Protein AF-A0A3B8XAW2-F1 (afdb_monomer_lite)

Radius of gyration: 20.9 Å; chains: 1; bounding box: 45×33×66 Å

Secondary structure (DSSP, 8-state):
-HHHHHHHHHHHHHHHHHHHS-TTTHHHHHHHHHHHHHHHHHHHHHHHHHHHHHH-HHHHHHHHHHHHHHHHHHHHHHHHHHHHHHHTTTTS----------

Sequence (102 aa):
PLGAAMITFQATANSLLQLNSDPAFRGRVMALYVMVFLGSTPIGGPIVGWVAEQFGARTGLGLGGIATVMASAVLLWGLGRWHVGQLNRSHRPIARTGLQPE

pLDDT: mean 83.07, std 12.81, range [52.88, 96.0]

Foldseek 3Di:
DVVVVVVVVVVVVLVVLCVPDDPVCSVVSVVVVCCVVVVVCVVLVVVLVVCCVVPNNVVSVVVVVVVVVVVVVVVVVVVVVVVVVVVVVVPPPPPCPDDDDD

Structure (mmCIF, N/CA/C/O backbone):
data_AF-A0A3B8XAW2-F1
#
_entry.id   AF-A0A3B8XAW2-F1
#
loop_
_atom_site.group_PDB
_atom_site.id
_atom_site.type_symbol
_atom_site.label_atom_id
_atom_site.label_alt_id
_atom_site.label_comp_id
_atom_site.label_asym_id
_atom_site.label_entity_id
_atom_site.label_seq_id
_atom_site.pdbx_PDB_ins_code
_atom_site.Cartn_x
_atom_site.Cartn_y
_atom_site.Cartn_z
_atom_site.occupancy
_atom_site.B_iso_or_equiv
_atom_site.auth_seq_id
_atom_site.auth_comp_id
_atom_site.auth_asym_id
_atom_site.auth_atom_id
_atom_site.pdbx_PDB_model_num
ATOM 1 N N . PRO A 1 1 ? 9.610 -0.667 14.377 1.00 81.56 1 PRO A N 1
ATOM 2 C CA . PRO A 1 1 ? 9.559 -1.767 13.375 1.00 81.56 1 PRO A CA 1
ATOM 3 C C . PRO A 1 1 ? 8.711 -1.419 12.139 1.00 81.56 1 PRO A C 1
ATOM 5 O O . PRO A 1 1 ? 9.215 -1.531 11.030 1.00 81.56 1 PRO A O 1
ATOM 8 N N . LEU A 1 2 ? 7.469 -0.947 12.318 1.00 86.56 2 LEU A N 1
ATOM 9 C CA . LEU A 1 2 ? 6.559 -0.612 11.207 1.00 86.56 2 LEU A CA 1
ATOM 10 C C . LEU A 1 2 ? 7.121 0.465 10.263 1.00 86.56 2 LEU A C 1
ATOM 12 O O . LEU A 1 2 ? 7.147 0.267 9.055 1.00 86.56 2 LEU A O 1
ATOM 16 N N . GLY A 1 3 ? 7.647 1.569 10.808 1.00 90.81 3 GLY A N 1
ATOM 17 C CA . GLY A 1 3 ? 8.247 2.634 9.994 1.00 90.81 3 GLY A CA 1
ATOM 18 C C . GLY A 1 3 ? 9.466 2.172 9.188 1.00 90.81 3 GLY A C 1
ATOM 19 O O . GLY A 1 3 ? 9.588 2.510 8.017 1.00 90.81 3 GLY A O 1
ATOM 20 N N . ALA A 1 4 ? 10.326 1.335 9.778 1.00 94.31 4 ALA A N 1
ATOM 21 C CA . ALA A 1 4 ? 11.472 0.764 9.070 1.00 94.31 4 ALA A CA 1
ATOM 22 C C . ALA A 1 4 ? 11.023 -0.136 7.906 1.00 94.31 4 ALA A C 1
ATOM 24 O O . ALA A 1 4 ? 11.528 0.008 6.799 1.00 94.31 4 ALA A O 1
ATOM 25 N N . ALA A 1 5 ? 10.026 -1.002 8.126 1.00 91.44 5 ALA A N 1
ATOM 26 C CA . ALA A 1 5 ? 9.462 -1.843 7.071 1.00 91.44 5 ALA A CA 1
ATOM 27 C C . ALA A 1 5 ? 8.861 -1.010 5.924 1.00 91.44 5 ALA A C 1
ATOM 29 O O . ALA A 1 5 ? 9.110 -1.304 4.757 1.00 91.44 5 ALA A O 1
ATOM 30 N N . MET A 1 6 ? 8.133 0.062 6.254 1.00 91.94 6 MET A N 1
ATOM 31 C CA . MET A 1 6 ? 7.547 0.986 5.278 1.00 91.94 6 MET A CA 1
ATOM 32 C C . MET A 1 6 ? 8.615 1.684 4.426 1.00 91.94 6 MET A C 1
ATOM 34 O O . MET A 1 6 ? 8.496 1.733 3.203 1.00 91.94 6 MET A O 1
ATOM 38 N N . ILE A 1 7 ? 9.669 2.214 5.055 1.00 95.31 7 ILE A N 1
ATOM 39 C CA . ILE A 1 7 ? 10.753 2.912 4.350 1.00 95.31 7 ILE A CA 1
ATOM 40 C C . ILE A 1 7 ? 11.512 1.945 3.440 1.00 95.31 7 ILE A C 1
ATOM 42 O O . ILE A 1 7 ? 11.748 2.270 2.278 1.00 95.31 7 ILE A O 1
ATOM 46 N N . THR A 1 8 ? 11.844 0.746 3.930 1.00 94.81 8 THR A N 1
ATOM 47 C CA . THR A 1 8 ? 12.494 -0.288 3.115 1.00 94.81 8 THR A CA 1
ATOM 48 C C . THR A 1 8 ? 11.633 -0.655 1.912 1.00 94.81 8 THR A C 1
ATOM 50 O O . THR A 1 8 ? 12.128 -0.651 0.790 1.00 94.81 8 THR A O 1
ATOM 53 N N . PHE A 1 9 ? 10.334 -0.895 2.119 1.00 91.25 9 PHE A N 1
ATOM 54 C CA . PHE A 1 9 ? 9.402 -1.194 1.034 1.00 91.25 9 PHE A CA 1
ATOM 55 C C . PHE A 1 9 ? 9.369 -0.079 -0.019 1.00 91.25 9 PHE A C 1
ATOM 57 O O . PHE A 1 9 ? 9.523 -0.354 -1.208 1.00 91.25 9 PHE A O 1
ATOM 64 N N . GLN A 1 10 ? 9.238 1.179 0.409 1.00 94.19 10 GLN A N 1
ATOM 65 C CA . GLN A 1 10 ? 9.245 2.335 -0.489 1.00 94.19 10 GLN A CA 1
ATOM 66 C C . GLN A 1 10 ? 10.557 2.452 -1.271 1.00 94.19 10 GLN A C 1
ATOM 68 O O . GLN A 1 10 ? 10.535 2.665 -2.483 1.00 94.19 10 GLN A O 1
ATOM 73 N N . ALA A 1 11 ? 11.706 2.302 -0.610 1.00 94.81 11 ALA A N 1
ATOM 74 C CA . ALA A 1 11 ? 13.006 2.362 -1.269 1.00 94.81 11 ALA A CA 1
ATOM 75 C C . ALA A 1 11 ? 13.142 1.258 -2.330 1.00 94.81 11 ALA A C 1
ATOM 77 O O . ALA A 1 11 ? 13.470 1.542 -3.482 1.00 94.81 11 ALA A O 1
ATOM 78 N N . THR A 1 12 ? 12.806 0.014 -1.978 1.00 94.31 12 THR A N 1
ATOM 79 C CA . THR A 1 12 ? 12.863 -1.127 -2.899 1.00 94.31 12 THR A CA 1
ATOM 80 C C . THR A 1 12 ? 11.904 -0.970 -4.079 1.00 94.31 12 THR A C 1
ATOM 82 O O . THR A 1 12 ? 12.304 -1.223 -5.214 1.00 94.31 12 THR A O 1
ATOM 85 N N . ALA A 1 13 ? 10.664 -0.527 -3.847 1.00 92.75 13 ALA A N 1
ATOM 86 C CA . ALA A 1 13 ? 9.679 -0.320 -4.907 1.00 92.75 13 ALA A CA 1
ATOM 87 C C . ALA A 1 13 ? 10.149 0.736 -5.920 1.00 92.75 13 ALA A C 1
ATOM 89 O O . ALA A 1 13 ? 10.125 0.488 -7.126 1.00 92.75 13 ALA A O 1
ATOM 90 N N . ASN A 1 14 ? 10.654 1.873 -5.432 1.00 93.62 14 ASN A N 1
ATOM 91 C CA . ASN A 1 14 ? 11.201 2.928 -6.284 1.00 93.62 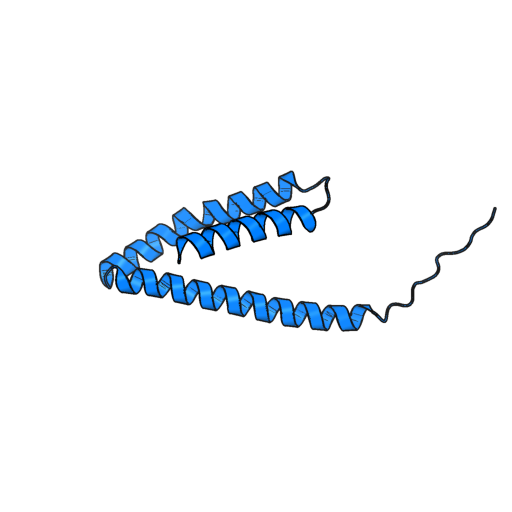14 ASN A CA 1
ATOM 92 C C . ASN A 1 14 ? 12.379 2.419 -7.131 1.00 93.62 14 ASN A C 1
ATOM 94 O O . ASN A 1 14 ? 12.408 2.646 -8.341 1.00 93.62 14 ASN A O 1
ATOM 98 N N . SER A 1 15 ? 13.325 1.689 -6.531 1.00 94.38 15 SER A N 1
ATOM 99 C CA . SER A 1 15 ? 14.464 1.121 -7.263 1.00 94.38 15 SER A CA 1
ATOM 100 C C . SER A 1 15 ? 14.039 0.071 -8.291 1.00 94.38 15 SER A C 1
ATOM 102 O O . SER A 1 15 ? 14.515 0.101 -9.424 1.00 94.38 15 SER A O 1
ATOM 104 N N . LEU A 1 16 ? 13.118 -0.833 -7.944 1.00 93.25 16 LEU A N 1
ATOM 105 C CA . LEU A 1 16 ? 12.619 -1.854 -8.869 1.00 93.25 16 LEU A CA 1
ATOM 106 C C . LEU A 1 16 ? 11.934 -1.230 -10.082 1.00 93.25 16 LEU A C 1
ATOM 108 O O . LEU A 1 16 ? 12.207 -1.642 -11.209 1.00 93.25 16 LEU A O 1
ATOM 112 N N . LEU A 1 17 ? 11.082 -0.228 -9.873 1.00 92.56 17 LEU A N 1
ATOM 113 C CA . LEU A 1 17 ? 10.414 0.462 -10.973 1.00 92.56 17 LEU A CA 1
ATOM 114 C C . LEU A 1 17 ? 11.421 1.159 -11.885 1.00 92.56 17 LEU A C 1
ATOM 116 O O . LEU A 1 17 ? 11.298 1.071 -13.103 1.00 92.56 17 LEU A O 1
ATOM 120 N N . GLN A 1 18 ? 12.452 1.790 -11.327 1.00 91.44 18 GLN A N 1
ATOM 121 C CA . GLN A 1 18 ? 13.482 2.458 -12.123 1.00 91.44 18 GLN A CA 1
ATOM 122 C C . GLN A 1 18 ? 14.361 1.483 -12.917 1.00 91.44 18 GLN A C 1
ATOM 124 O O . GLN A 1 18 ? 14.713 1.792 -14.056 1.00 91.44 18 GLN A O 1
ATOM 129 N N . LEU A 1 19 ? 14.696 0.323 -12.341 1.00 93.69 19 LEU A N 1
ATOM 130 C CA . LEU A 1 19 ? 15.531 -0.700 -12.982 1.00 93.69 19 LEU A CA 1
ATOM 131 C C . LEU A 1 19 ? 14.785 -1.492 -14.063 1.00 93.69 19 LEU A C 1
ATOM 133 O O . LEU A 1 19 ? 15.394 -1.881 -15.053 1.00 93.69 19 LEU A O 1
ATOM 137 N N . ASN A 1 20 ? 13.482 -1.727 -13.886 1.00 90.56 20 ASN A N 1
ATOM 138 C CA . ASN A 1 20 ? 12.674 -2.496 -14.839 1.00 90.56 20 ASN A CA 1
ATOM 139 C C . ASN A 1 20 ? 12.020 -1.630 -15.928 1.00 90.56 20 ASN A C 1
ATOM 141 O O . ASN A 1 20 ? 11.468 -2.168 -16.885 1.00 90.56 20 ASN A O 1
ATOM 145 N N . SER A 1 21 ? 12.062 -0.302 -15.795 1.00 90.19 21 SER A N 1
ATOM 146 C CA . SER A 1 21 ? 11.521 0.614 -16.802 1.00 90.19 21 SER A CA 1
ATOM 147 C C . SER A 1 21 ? 12.583 1.021 -17.813 1.00 90.19 21 SER A C 1
ATOM 149 O O . SER A 1 21 ? 13.686 1.433 -17.446 1.00 90.19 21 SER A O 1
ATOM 151 N N . ASP A 1 22 ? 12.203 1.017 -19.088 1.00 89.69 22 ASP A N 1
ATOM 152 C CA . ASP A 1 22 ? 13.001 1.616 -20.154 1.00 89.69 22 ASP A CA 1
ATOM 153 C C . ASP A 1 22 ? 13.272 3.109 -19.842 1.00 89.69 22 ASP A C 1
ATOM 155 O O . ASP A 1 22 ? 12.339 3.823 -19.434 1.00 89.69 22 ASP A O 1
ATOM 159 N N . PRO A 1 23 ? 14.520 3.599 -20.006 1.00 85.88 23 PRO A N 1
ATOM 160 C CA . PRO A 1 23 ? 14.889 4.997 -19.794 1.00 85.88 23 PRO A CA 1
ATOM 161 C C . PRO A 1 23 ? 13.905 6.023 -20.367 1.00 85.88 23 PRO A C 1
ATOM 163 O O . PRO A 1 23 ? 13.633 7.021 -19.697 1.00 85.88 23 PRO A O 1
ATOM 166 N N . ALA A 1 24 ? 13.331 5.771 -21.549 1.00 91.38 24 ALA A N 1
ATOM 167 C CA . ALA A 1 24 ? 12.406 6.696 -22.207 1.00 91.38 24 ALA A CA 1
ATOM 168 C C . ALA A 1 24 ? 11.042 6.820 -21.496 1.00 91.38 24 ALA A C 1
ATOM 170 O O . ALA A 1 24 ? 10.346 7.826 -21.648 1.00 91.38 24 ALA A O 1
ATOM 171 N N . PHE A 1 25 ? 10.650 5.822 -20.696 1.00 92.25 25 PHE A N 1
ATOM 172 C CA . PHE A 1 25 ? 9.327 5.746 -20.065 1.00 92.25 25 PHE A CA 1
ATOM 173 C C . PHE A 1 25 ? 9.340 5.896 -18.541 1.00 92.25 25 PHE A C 1
ATOM 175 O O . PHE A 1 25 ? 8.264 5.954 -17.941 1.00 92.25 25 PHE A O 1
ATOM 182 N N . ARG A 1 26 ? 10.512 6.030 -17.903 1.00 91.06 26 ARG A N 1
ATOM 183 C CA . ARG A 1 26 ? 10.640 6.150 -16.434 1.00 91.06 26 ARG A CA 1
ATOM 184 C C . ARG A 1 26 ? 9.699 7.193 -15.831 1.00 91.06 26 ARG A C 1
ATOM 186 O O . ARG A 1 26 ? 9.015 6.898 -14.858 1.00 91.06 26 ARG A O 1
ATOM 193 N N . GLY A 1 27 ? 9.604 8.381 -16.433 1.00 91.25 27 GLY A N 1
ATOM 194 C CA . GLY A 1 27 ? 8.725 9.450 -15.943 1.00 91.25 27 GLY A CA 1
ATOM 195 C C . GLY A 1 27 ? 7.240 9.072 -15.962 1.00 91.25 27 GLY A C 1
ATOM 196 O O . GLY A 1 27 ? 6.516 9.368 -15.016 1.00 91.25 27 GLY A O 1
ATOM 197 N N . ARG A 1 28 ? 6.791 8.347 -16.996 1.00 94.88 28 ARG A N 1
ATOM 198 C CA . ARG A 1 28 ? 5.401 7.873 -17.101 1.00 94.88 28 ARG A CA 1
ATOM 199 C C . ARG A 1 28 ? 5.113 6.759 -16.097 1.00 94.88 28 ARG A C 1
ATOM 201 O O . ARG A 1 28 ? 4.077 6.791 -15.444 1.00 94.88 28 ARG A O 1
ATOM 208 N N . VAL A 1 29 ? 6.039 5.812 -15.931 1.00 95.38 29 VAL A N 1
ATOM 209 C CA . VAL A 1 29 ? 5.894 4.720 -14.954 1.00 95.38 29 VAL A CA 1
ATOM 210 C C . VAL A 1 29 ? 5.846 5.266 -13.529 1.00 95.38 29 VAL A C 1
ATOM 212 O O . VAL A 1 29 ? 4.968 4.889 -12.756 1.00 95.38 29 VAL A O 1
ATOM 215 N N . MET A 1 30 ? 6.727 6.210 -13.193 1.00 96.00 30 MET A N 1
ATOM 216 C CA . MET A 1 30 ? 6.723 6.838 -11.873 1.00 96.00 30 MET A CA 1
ATOM 217 C C . MET A 1 30 ? 5.472 7.695 -11.638 1.00 96.00 30 MET A C 1
ATOM 219 O O . MET A 1 30 ? 4.954 7.706 -10.525 1.00 96.00 30 MET A O 1
ATOM 223 N N . ALA A 1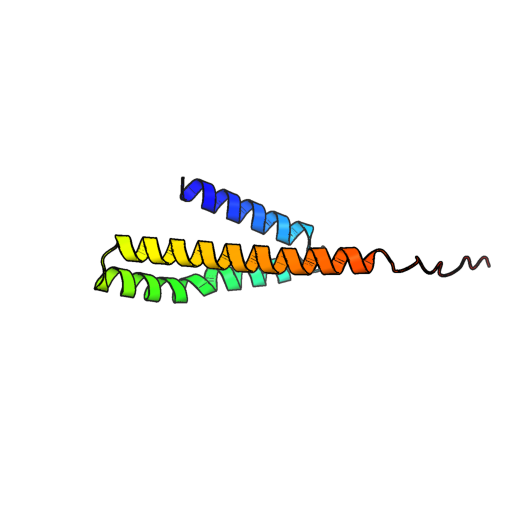 31 ? 4.935 8.360 -12.669 1.00 95.00 31 ALA A N 1
ATOM 224 C CA . ALA A 1 31 ? 3.668 9.086 -12.556 1.00 95.00 31 ALA A CA 1
ATOM 225 C C . ALA A 1 31 ? 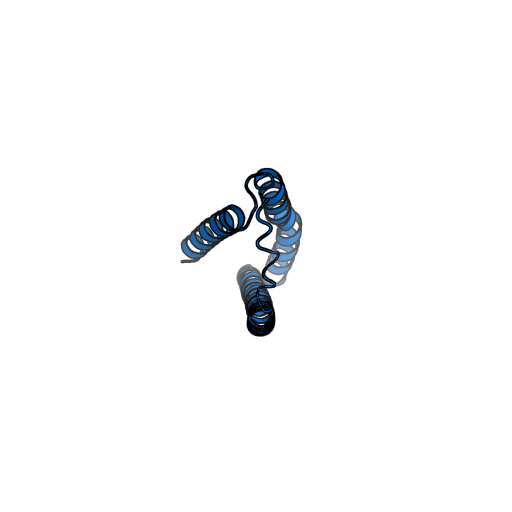2.496 8.147 -12.223 1.00 95.00 31 ALA A C 1
ATOM 227 O O . ALA A 1 31 ? 1.695 8.459 -11.343 1.00 95.00 31 ALA A O 1
ATOM 228 N N . LEU A 1 32 ? 2.427 6.975 -12.866 1.00 95.00 32 LEU A N 1
ATOM 229 C CA . LEU A 1 32 ? 1.442 5.944 -12.525 1.00 95.00 32 LEU A CA 1
ATOM 230 C C . LEU A 1 32 ? 1.655 5.412 -11.103 1.00 95.00 32 LEU A C 1
ATOM 232 O O . LEU A 1 32 ? 0.688 5.269 -10.361 1.00 95.00 32 LEU A O 1
ATOM 236 N N . TYR A 1 33 ? 2.906 5.168 -10.703 1.00 93.75 33 TYR A N 1
ATOM 237 C CA . TYR A 1 33 ? 3.231 4.727 -9.346 1.00 93.75 33 TYR A CA 1
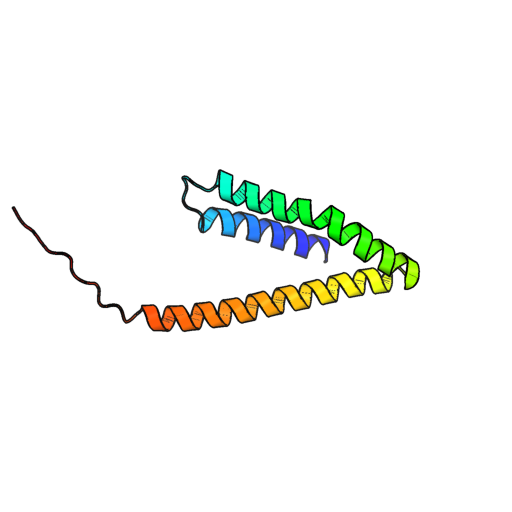ATOM 238 C C . TYR A 1 33 ? 2.725 5.714 -8.290 1.00 93.75 33 TYR A C 1
ATOM 240 O O . TYR A 1 33 ? 2.009 5.315 -7.374 1.00 93.75 33 TYR A O 1
ATOM 248 N N . VAL A 1 34 ? 3.032 7.006 -8.443 1.00 93.94 34 VAL A N 1
ATOM 249 C CA . VAL A 1 34 ? 2.573 8.042 -7.509 1.00 93.94 34 VAL A CA 1
ATOM 250 C C . VAL A 1 34 ? 1.054 8.181 -7.549 1.00 93.94 34 VAL A C 1
ATOM 252 O O . VAL A 1 34 ? 0.441 8.263 -6.491 1.00 93.94 34 VAL A O 1
ATOM 255 N N . MET A 1 35 ? 0.429 8.156 -8.730 1.00 95.62 35 MET A N 1
ATOM 256 C CA . MET A 1 35 ? -1.031 8.217 -8.861 1.00 95.62 35 MET A CA 1
ATOM 257 C C . MET A 1 35 ? -1.716 7.075 -8.103 1.00 95.62 35 MET A C 1
ATOM 259 O O . MET A 1 35 ? -2.650 7.327 -7.348 1.00 95.62 35 MET A O 1
ATOM 263 N N . VAL A 1 36 ? -1.233 5.841 -8.244 1.00 91.94 36 VAL A N 1
ATOM 264 C CA . VAL A 1 36 ? -1.779 4.685 -7.519 1.00 91.94 36 VAL A CA 1
ATOM 265 C C . VAL A 1 36 ? -1.515 4.807 -6.019 1.00 91.94 36 VAL A C 1
ATOM 267 O O . VAL A 1 36 ? -2.422 4.603 -5.213 1.00 91.94 36 VAL A O 1
ATOM 270 N N . PHE A 1 37 ? -0.292 5.172 -5.631 1.00 90.44 37 PHE A N 1
ATOM 271 C CA . PHE A 1 37 ? 0.096 5.253 -4.226 1.00 90.44 37 PHE A CA 1
ATOM 272 C C . PHE A 1 37 ? -0.696 6.335 -3.482 1.00 90.44 37 PHE A C 1
ATOM 274 O O . PHE A 1 37 ? -1.375 6.047 -2.496 1.00 90.44 37 PHE A O 1
ATOM 281 N N . LEU A 1 38 ? -0.694 7.567 -3.992 1.00 92.06 38 LEU A N 1
ATOM 282 C CA . LEU A 1 38 ? -1.435 8.677 -3.397 1.00 92.06 38 LEU A CA 1
ATOM 283 C C . LEU A 1 38 ? -2.949 8.498 -3.554 1.00 92.06 38 LEU A C 1
ATOM 285 O O . LEU A 1 38 ? -3.688 8.753 -2.607 1.00 92.06 38 LEU A O 1
ATOM 289 N N . GLY A 1 39 ? -3.406 8.000 -4.705 1.00 91.62 39 GLY A N 1
ATOM 290 C CA . GLY A 1 39 ? -4.823 7.763 -4.997 1.00 91.62 39 GLY A CA 1
ATOM 291 C C . GLY A 1 39 ? -5.466 6.684 -4.125 1.00 91.62 39 GLY A C 1
ATOM 292 O O . GLY A 1 39 ? -6.672 6.722 -3.896 1.00 91.62 39 GLY A O 1
ATOM 293 N N . SER A 1 40 ? -4.676 5.766 -3.565 1.00 89.31 40 SER A N 1
ATOM 294 C CA . SER A 1 40 ? -5.176 4.756 -2.624 1.00 89.31 40 SER A CA 1
ATOM 295 C C . SER A 1 40 ? -5.525 5.327 -1.241 1.00 89.31 40 SER A C 1
ATOM 297 O O . SER A 1 40 ? -6.410 4.807 -0.563 1.00 89.31 40 SER A O 1
ATOM 299 N N . THR A 1 41 ? -4.883 6.425 -0.829 1.00 89.38 41 THR A N 1
ATOM 300 C CA . THR A 1 41 ? -5.050 7.032 0.503 1.00 89.38 41 THR A CA 1
ATOM 301 C C . THR A 1 41 ? -6.461 7.579 0.765 1.00 89.38 41 THR A C 1
ATOM 303 O O . THR A 1 41 ? -7.031 7.223 1.797 1.00 89.38 41 THR A O 1
ATOM 306 N N . PRO A 1 42 ? -7.080 8.387 -0.122 1.00 89.19 42 PRO A N 1
ATOM 307 C CA . PRO A 1 42 ? -8.444 8.879 0.094 1.00 89.19 42 PRO A CA 1
ATOM 308 C C . PRO A 1 42 ? -9.505 7.772 0.073 1.00 89.19 42 PRO A C 1
ATOM 310 O O . PRO A 1 42 ? -10.627 8.008 0.503 1.00 89.19 42 PRO A O 1
ATOM 313 N N . ILE A 1 43 ? -9.168 6.570 -0.398 1.00 90.69 43 ILE A N 1
ATOM 314 C CA . ILE A 1 43 ? -10.054 5.402 -0.370 1.00 90.69 43 ILE A CA 1
ATOM 315 C C . ILE A 1 43 ? -9.824 4.607 0.922 1.00 90.69 43 ILE A C 1
ATOM 317 O O . ILE A 1 43 ? -10.765 4.304 1.651 1.00 90.69 43 ILE A O 1
ATOM 321 N N . GLY A 1 44 ? -8.564 4.298 1.239 1.00 85.38 44 GLY A N 1
ATOM 322 C CA . GLY A 1 44 ? -8.200 3.522 2.423 1.00 85.38 44 GLY A CA 1
ATOM 323 C C . GLY A 1 44 ? -8.471 4.257 3.735 1.00 85.38 44 GLY A C 1
ATOM 324 O O . GLY A 1 44 ? -8.918 3.635 4.693 1.00 85.38 44 GLY A O 1
ATOM 325 N N . GLY A 1 45 ? -8.254 5.575 3.775 1.00 87.94 45 GLY A N 1
ATOM 326 C CA . GLY A 1 45 ? -8.441 6.408 4.966 1.00 87.94 45 GLY A CA 1
ATOM 327 C C . GLY A 1 45 ? -9.858 6.327 5.544 1.00 87.94 45 GLY A C 1
ATOM 328 O O . GLY A 1 45 ? -9.995 5.934 6.701 1.00 87.94 45 GLY A O 1
ATOM 329 N N . PRO A 1 46 ? -10.915 6.622 4.764 1.00 90.31 46 PRO A N 1
ATOM 330 C CA . PRO A 1 46 ? -12.298 6.494 5.224 1.00 90.31 46 PRO A CA 1
ATOM 331 C C . PRO A 1 46 ? -12.686 5.066 5.613 1.00 90.31 46 PRO A C 1
ATOM 333 O O . PRO A 1 46 ? -13.361 4.879 6.619 1.00 90.31 46 PRO A O 1
ATOM 336 N N . ILE A 1 47 ? -12.233 4.053 4.865 1.00 88.06 47 ILE A N 1
ATOM 337 C CA . ILE A 1 47 ? -12.531 2.643 5.169 1.00 88.06 47 ILE A CA 1
ATOM 338 C C . ILE A 1 47 ? -11.931 2.250 6.523 1.00 88.06 47 ILE A C 1
ATOM 340 O O . ILE A 1 47 ? -12.627 1.719 7.385 1.00 88.06 47 ILE A O 1
ATOM 344 N N . VAL A 1 48 ? -10.642 2.532 6.728 1.00 86.62 48 VAL A N 1
ATOM 345 C CA . VAL A 1 48 ? -9.945 2.219 7.983 1.00 86.62 48 VAL A CA 1
ATOM 346 C C . VAL A 1 48 ? -10.501 3.061 9.131 1.00 86.62 48 VAL A C 1
ATOM 348 O O . VAL A 1 48 ? -10.669 2.537 10.229 1.00 86.62 48 VAL A O 1
ATOM 351 N N . GLY A 1 49 ? -10.820 4.333 8.880 1.00 86.38 49 GLY A N 1
ATOM 352 C CA . GLY A 1 49 ? -11.432 5.239 9.852 1.00 86.38 49 GLY A CA 1
ATOM 353 C C . GLY A 1 49 ? -12.789 4.737 10.337 1.00 86.38 49 GLY A C 1
ATOM 354 O O . GLY A 1 49 ? -12.988 4.608 11.540 1.00 86.38 49 GLY A O 1
ATOM 355 N N . TRP A 1 50 ? -13.676 4.348 9.418 1.00 89.69 50 TRP A N 1
ATOM 356 C CA . TRP A 1 50 ? -14.987 3.785 9.750 1.00 89.69 50 TRP A CA 1
ATOM 357 C C . TRP A 1 50 ? -14.873 2.485 10.560 1.00 89.69 50 TRP A C 1
ATOM 359 O O . TRP A 1 50 ? -15.566 2.306 11.561 1.00 89.69 50 TRP A O 1
ATOM 369 N N . VAL A 1 51 ? -13.951 1.591 10.185 1.00 85.94 51 VAL A N 1
ATOM 370 C CA . VAL A 1 51 ? -13.699 0.355 10.948 1.00 85.94 51 VAL A CA 1
ATOM 371 C C . VAL A 1 51 ? -13.152 0.661 12.344 1.00 85.94 51 VAL A C 1
ATOM 373 O O . VAL A 1 51 ? -13.573 0.038 13.320 1.00 85.94 51 VAL A O 1
ATOM 376 N N . ALA A 1 52 ? -12.240 1.627 12.459 1.00 87.25 52 ALA A N 1
ATOM 377 C CA . ALA A 1 52 ? -11.675 2.039 13.738 1.00 87.25 52 ALA A CA 1
ATOM 378 C C . ALA A 1 52 ? -12.711 2.711 14.653 1.00 87.25 52 ALA A C 1
ATOM 380 O O . ALA A 1 52 ? -12.613 2.573 15.871 1.00 87.25 52 ALA A O 1
ATOM 381 N N . GLU A 1 53 ? -13.702 3.403 14.089 1.00 86.38 53 GLU A N 1
ATOM 382 C CA . GLU A 1 53 ? -14.782 4.050 14.837 1.00 86.38 53 GLU A CA 1
ATOM 383 C C . GLU A 1 53 ? -15.771 3.027 15.417 1.00 86.38 53 GLU A C 1
ATOM 385 O O . GLU A 1 53 ? -16.171 3.145 16.572 1.00 86.38 53 GLU A O 1
ATOM 390 N N . GLN A 1 54 ? -16.099 1.971 14.664 1.00 86.75 54 GLN A N 1
ATOM 391 C CA . GLN A 1 54 ? -17.037 0.927 15.104 1.00 86.75 54 GLN A CA 1
ATOM 392 C C . GLN A 1 54 ? -16.407 -0.108 16.048 1.00 86.75 54 GLN A C 1
ATOM 394 O O . GLN A 1 54 ? -17.047 -0.577 16.987 1.00 86.75 54 GLN A O 1
ATOM 399 N N . PHE A 1 55 ? -15.149 -0.488 15.804 1.00 81.62 55 PHE A N 1
ATOM 400 C CA . PHE A 1 55 ? -14.504 -1.625 16.473 1.00 81.62 55 PHE A CA 1
ATOM 401 C C . PHE A 1 55 ? -13.215 -1.246 17.224 1.00 81.62 55 PHE A C 1
ATOM 403 O O . PHE A 1 55 ? -12.471 -2.124 17.675 1.00 81.62 55 PHE A O 1
ATOM 410 N N . GLY A 1 56 ? -12.927 0.051 17.354 1.00 84.06 56 GLY A N 1
ATOM 411 C CA . GLY A 1 56 ? -11.755 0.594 18.040 1.00 84.06 56 GLY A CA 1
ATOM 412 C C . GLY A 1 56 ? -10.457 0.557 17.220 1.00 84.06 56 GLY A C 1
ATOM 413 O O . GLY A 1 56 ? -10.288 -0.197 16.266 1.00 84.06 56 GLY A O 1
ATOM 414 N N . ALA A 1 57 ? -9.458 1.339 17.636 1.00 80.62 57 ALA A N 1
ATOM 415 C CA . ALA A 1 57 ? -8.208 1.511 16.881 1.00 80.62 57 ALA A CA 1
ATOM 416 C C . ALA A 1 57 ? -7.410 0.207 16.628 1.00 80.62 57 ALA A C 1
ATOM 418 O O . ALA A 1 57 ? -6.715 0.085 15.617 1.00 80.62 57 ALA A O 1
ATOM 419 N N . ARG A 1 58 ? -7.508 -0.796 17.518 1.00 83.12 58 ARG A N 1
ATOM 420 C CA . ARG A 1 58 ? -6.787 -2.081 17.370 1.00 83.12 58 ARG A CA 1
ATOM 421 C C . ARG A 1 58 ? -7.268 -2.896 16.172 1.00 83.12 58 ARG A C 1
ATOM 423 O O . ARG A 1 58 ? -6.449 -3.544 15.525 1.00 83.12 58 ARG A O 1
ATOM 430 N N . THR A 1 59 ? -8.561 -2.874 15.868 1.00 80.75 59 THR A N 1
ATOM 431 C CA . THR A 1 59 ? -9.117 -3.619 14.729 1.00 80.75 59 THR A CA 1
ATOM 432 C C . THR A 1 59 ? -8.813 -2.921 13.406 1.00 80.75 59 THR A C 1
ATOM 434 O O . THR A 1 59 ? -8.514 -3.606 12.431 1.00 80.75 59 THR A O 1
ATOM 437 N N . GLY A 1 60 ? -8.733 -1.585 13.390 1.00 78.06 60 GLY A N 1
ATOM 438 C CA . GLY A 1 60 ? -8.218 -0.820 12.246 1.00 78.06 60 GLY A CA 1
ATOM 439 C C . GLY A 1 60 ? -6.773 -1.191 11.881 1.00 78.06 60 GLY A C 1
ATOM 440 O O . GLY A 1 60 ? -6.460 -1.413 10.711 1.00 78.06 60 GLY A O 1
ATOM 441 N N . LEU A 1 61 ? -5.899 -1.367 12.880 1.00 80.94 61 LEU A N 1
ATOM 442 C CA . LEU A 1 61 ? -4.542 -1.892 12.659 1.00 80.94 61 LEU A CA 1
ATOM 443 C C . LEU A 1 61 ? -4.555 -3.349 12.168 1.00 80.94 61 LEU A C 1
ATOM 445 O O . LEU A 1 61 ? -3.787 -3.706 11.272 1.00 80.94 61 LEU A O 1
ATOM 449 N N . GLY A 1 62 ? -5.445 -4.179 12.719 1.00 85.06 62 GLY A N 1
ATOM 450 C CA . GLY A 1 62 ? -5.650 -5.558 12.269 1.00 85.06 62 GLY A CA 1
ATOM 451 C C . GLY A 1 62 ? -6.055 -5.647 10.794 1.00 85.06 62 GLY A C 1
ATOM 452 O O . GLY A 1 62 ? -5.515 -6.475 10.061 1.00 85.06 62 GLY A O 1
ATOM 453 N N . LEU A 1 63 ? -6.927 -4.747 10.332 1.00 86.25 63 LEU A N 1
ATOM 454 C CA . LEU A 1 63 ? -7.359 -4.664 8.936 1.00 86.25 63 LEU A CA 1
ATOM 455 C C . LEU A 1 63 ? -6.184 -4.382 7.989 1.00 86.25 63 LEU A C 1
ATOM 457 O O . LEU A 1 63 ? -6.041 -5.049 6.965 1.00 86.25 63 LEU A O 1
ATOM 461 N N . GLY A 1 64 ? -5.303 -3.446 8.358 1.00 83.62 64 GLY A N 1
ATOM 462 C CA . GLY A 1 64 ? -4.077 -3.167 7.604 1.00 83.62 64 GLY A CA 1
ATOM 463 C C . GLY A 1 64 ? -3.135 -4.375 7.539 1.00 83.62 64 GLY A C 1
ATOM 464 O O . GLY A 1 64 ? -2.565 -4.676 6.487 1.00 83.62 64 GLY A O 1
ATOM 465 N N . GLY A 1 65 ? -3.020 -5.119 8.643 1.00 85.06 65 GLY A N 1
ATOM 466 C CA . GLY A 1 65 ? -2.278 -6.380 8.690 1.00 85.06 65 GLY A CA 1
ATOM 467 C C . GLY A 1 65 ? -2.832 -7.426 7.717 1.00 85.06 65 GLY A C 1
ATOM 468 O O . GLY A 1 65 ? -2.078 -7.977 6.916 1.00 85.06 65 GLY A O 1
ATOM 469 N N . ILE A 1 66 ? -4.150 -7.644 7.721 1.00 89.38 66 ILE A N 1
ATOM 470 C CA . ILE A 1 66 ? -4.828 -8.569 6.797 1.00 89.38 66 ILE A CA 1
ATOM 471 C C . ILE A 1 66 ? -4.599 -8.143 5.344 1.00 89.38 66 ILE A C 1
ATOM 473 O O . ILE A 1 66 ? -4.223 -8.970 4.513 1.00 89.38 66 ILE A O 1
ATOM 477 N N . ALA A 1 67 ? -4.749 -6.852 5.039 1.00 86.56 67 ALA A N 1
ATOM 478 C CA . ALA A 1 67 ? -4.496 -6.319 3.702 1.00 86.56 67 ALA A CA 1
ATOM 479 C C . ALA A 1 67 ? -3.049 -6.580 3.239 1.00 86.56 67 ALA A C 1
ATOM 481 O O . ALA A 1 67 ? -2.823 -6.969 2.093 1.00 86.56 67 ALA A O 1
ATOM 482 N N . THR A 1 68 ? -2.073 -6.446 4.141 1.00 87.56 68 THR A N 1
ATOM 483 C CA . THR A 1 68 ? -0.652 -6.707 3.855 1.00 87.56 68 THR A CA 1
ATOM 484 C C . THR A 1 68 ? -0.390 -8.187 3.560 1.00 87.56 68 THR A C 1
ATOM 486 O O . THR A 1 68 ? 0.341 -8.517 2.621 1.00 87.56 68 THR A O 1
ATOM 489 N N . VAL A 1 69 ? -1.007 -9.094 4.325 1.00 92.31 69 VAL A N 1
ATOM 490 C CA . VAL A 1 69 ? -0.915 -10.545 4.091 1.00 92.31 69 VAL A CA 1
ATOM 491 C C . VAL A 1 69 ? -1.531 -10.912 2.743 1.00 92.31 69 VAL A C 1
ATOM 493 O O . VAL A 1 69 ? -0.902 -11.622 1.960 1.00 92.31 69 VAL A O 1
ATOM 496 N N . MET A 1 70 ? -2.714 -10.377 2.432 1.00 92.94 70 MET A N 1
ATOM 497 C CA . MET A 1 70 ? -3.388 -10.597 1.150 1.00 92.94 70 MET A CA 1
ATOM 498 C C . MET A 1 70 ? -2.542 -10.106 -0.029 1.00 92.94 70 MET A C 1
ATOM 500 O O . MET A 1 70 ? -2.344 -10.844 -0.993 1.00 92.94 70 MET A O 1
ATOM 504 N N . ALA A 1 71 ? -1.984 -8.896 0.059 1.00 88.12 71 ALA A N 1
ATOM 505 C CA . ALA A 1 71 ? -1.115 -8.347 -0.980 1.00 88.12 71 ALA A CA 1
ATOM 506 C C . ALA A 1 71 ? 0.142 -9.209 -1.190 1.00 88.12 71 ALA A C 1
ATOM 508 O O . ALA A 1 71 ? 0.516 -9.506 -2.326 1.00 88.12 71 ALA A O 1
ATOM 509 N N . SER A 1 72 ? 0.754 -9.671 -0.097 1.00 89.25 72 SER A N 1
ATOM 510 C CA . SER A 1 72 ? 1.926 -10.552 -0.143 1.00 89.25 72 SER A CA 1
ATOM 511 C C . SER A 1 72 ? 1.593 -11.903 -0.779 1.00 89.25 72 SER A C 1
ATOM 513 O O . SER A 1 72 ? 2.347 -12.391 -1.619 1.00 89.25 72 SER A O 1
ATOM 515 N N . ALA A 1 73 ? 0.443 -12.488 -0.440 1.00 92.31 73 ALA A N 1
ATOM 516 C CA . ALA A 1 73 ? -0.019 -13.745 -1.020 1.00 92.31 73 ALA A CA 1
ATOM 517 C C . ALA A 1 73 ? -0.271 -13.620 -2.530 1.00 92.31 73 ALA A C 1
ATOM 519 O O . ALA A 1 73 ? 0.181 -14.469 -3.298 1.00 92.31 73 ALA A O 1
ATOM 520 N N . VAL A 1 74 ? -0.928 -12.541 -2.971 1.00 91.12 74 VAL A N 1
ATOM 521 C CA . VAL A 1 74 ? -1.157 -12.258 -4.399 1.00 91.12 74 VAL A CA 1
ATOM 522 C C . VAL A 1 74 ? 0.168 -12.085 -5.142 1.00 91.12 74 VAL A C 1
ATOM 524 O O . VAL A 1 74 ? 0.334 -12.640 -6.229 1.00 91.12 74 VAL A O 1
ATOM 527 N N . LEU A 1 75 ? 1.130 -11.369 -4.553 1.00 87.56 75 LEU A N 1
ATOM 528 C CA . LEU A 1 75 ? 2.451 -11.179 -5.146 1.00 87.56 75 LEU A CA 1
ATOM 529 C C . LEU A 1 75 ? 3.208 -12.507 -5.284 1.00 87.56 75 LEU A C 1
ATOM 531 O O . LEU A 1 75 ? 3.715 -12.802 -6.364 1.00 87.56 75 LEU A O 1
ATOM 535 N N . LEU A 1 76 ? 3.255 -13.323 -4.227 1.00 89.19 76 LEU A N 1
ATOM 536 C CA . LEU A 1 76 ? 3.915 -14.635 -4.242 1.00 89.19 76 LEU A CA 1
ATOM 537 C C . LEU A 1 76 ? 3.264 -15.587 -5.247 1.00 89.19 76 LEU A C 1
ATOM 539 O O . LEU A 1 76 ? 3.957 -16.264 -6.005 1.00 89.19 76 LEU A O 1
ATOM 543 N N . TRP A 1 77 ? 1.934 -15.602 -5.300 1.00 89.06 77 TRP A N 1
ATOM 544 C CA . TRP A 1 77 ? 1.186 -16.385 -6.275 1.00 89.06 77 TRP A CA 1
ATOM 545 C C . TRP A 1 77 ? 1.457 -15.924 -7.707 1.00 89.06 77 TRP A C 1
ATOM 547 O O . TRP A 1 77 ? 1.683 -16.751 -8.591 1.00 89.06 77 TRP A O 1
ATOM 557 N N . GLY A 1 78 ? 1.504 -14.610 -7.934 1.00 85.06 78 GLY A N 1
ATOM 558 C CA . GLY A 1 78 ? 1.901 -14.027 -9.208 1.00 85.06 78 GLY A CA 1
ATOM 559 C C . GLY A 1 78 ? 3.312 -14.462 -9.591 1.00 85.06 78 GLY A C 1
ATOM 560 O O . GLY A 1 78 ? 3.502 -15.039 -10.657 1.00 85.06 78 GLY A O 1
ATOM 561 N N . LEU A 1 79 ? 4.299 -14.245 -8.718 1.00 80.94 79 LEU A N 1
ATOM 562 C CA . LEU A 1 79 ? 5.702 -14.613 -8.944 1.00 80.94 79 LEU A CA 1
ATOM 563 C C . LEU A 1 79 ? 5.882 -16.110 -9.215 1.00 80.94 79 LEU A C 1
ATOM 565 O O . LEU A 1 79 ? 6.655 -16.464 -10.103 1.00 80.94 79 LEU A O 1
ATOM 569 N N . GLY A 1 80 ? 5.140 -16.978 -8.524 1.00 78.38 80 GLY A N 1
ATOM 570 C CA . GLY A 1 80 ? 5.119 -18.415 -8.803 1.00 78.38 80 GLY A CA 1
ATOM 571 C C . GLY A 1 80 ? 4.666 -18.721 -10.233 1.00 78.38 80 GLY A C 1
ATOM 572 O O . GLY A 1 80 ? 5.259 -19.556 -10.913 1.00 78.38 80 GLY A O 1
ATOM 573 N N . ARG A 1 81 ? 3.677 -17.982 -10.745 1.00 75.62 81 ARG A N 1
ATOM 574 C CA . ARG A 1 81 ? 3.201 -18.112 -12.133 1.00 75.62 81 ARG A CA 1
ATOM 575 C C . ARG A 1 81 ? 4.177 -17.532 -13.152 1.00 75.62 81 ARG A C 1
ATOM 577 O O . ARG A 1 81 ? 4.366 -18.125 -14.213 1.00 75.62 81 ARG A O 1
ATOM 584 N N . TRP A 1 82 ? 4.830 -16.416 -12.830 1.00 65.25 82 TRP A N 1
ATOM 585 C CA . TRP A 1 82 ? 5.859 -15.819 -13.685 1.00 65.25 82 TRP A CA 1
ATOM 586 C C . TRP A 1 82 ? 7.101 -16.713 -13.794 1.00 65.25 82 TRP A C 1
ATOM 588 O O . TRP A 1 82 ? 7.605 -16.890 -14.901 1.00 65.25 82 TRP A O 1
ATOM 598 N N . HIS A 1 83 ? 7.559 -17.327 -12.695 1.00 62.28 83 HIS A N 1
ATOM 599 C CA . HIS A 1 83 ? 8.703 -18.252 -12.701 1.00 62.28 83 HIS A CA 1
ATOM 600 C C . HIS A 1 83 ? 8.440 -19.501 -13.551 1.00 62.28 83 HIS A C 1
ATOM 602 O O . HIS A 1 83 ? 9.275 -19.870 -14.378 1.00 62.28 83 HIS A O 1
ATOM 608 N N . VAL A 1 84 ? 7.258 -20.114 -13.419 1.00 58.88 84 VAL A N 1
ATOM 609 C CA . VAL A 1 84 ? 6.860 -21.265 -14.250 1.00 58.88 84 VAL A CA 1
ATOM 610 C C . VAL A 1 84 ? 6.779 -20.873 -15.734 1.00 58.88 84 VAL A C 1
ATOM 612 O O . VAL A 1 84 ? 7.197 -21.633 -16.606 1.00 58.88 84 VAL A O 1
ATOM 615 N N . GLY A 1 85 ? 6.336 -19.650 -16.041 1.00 56.88 85 GLY A N 1
ATOM 616 C CA . GLY A 1 85 ? 6.328 -19.118 -17.407 1.00 56.88 85 GLY A CA 1
ATOM 617 C C . GLY A 1 85 ? 7.715 -18.805 -17.993 1.00 56.88 85 GLY A C 1
ATOM 618 O O . GLY A 1 85 ? 7.862 -18.785 -19.217 1.00 56.88 85 GLY A O 1
ATOM 619 N N . GLN A 1 86 ? 8.737 -18.564 -17.163 1.00 59.41 86 GLN A N 1
ATOM 620 C CA . GLN A 1 86 ? 10.112 -18.312 -17.616 1.00 59.41 86 GLN A CA 1
ATOM 621 C C . GLN A 1 86 ? 10.889 -19.603 -17.899 1.00 59.41 86 GLN A C 1
ATOM 623 O O . GLN A 1 86 ? 11.600 -19.656 -18.902 1.00 59.41 86 GLN A O 1
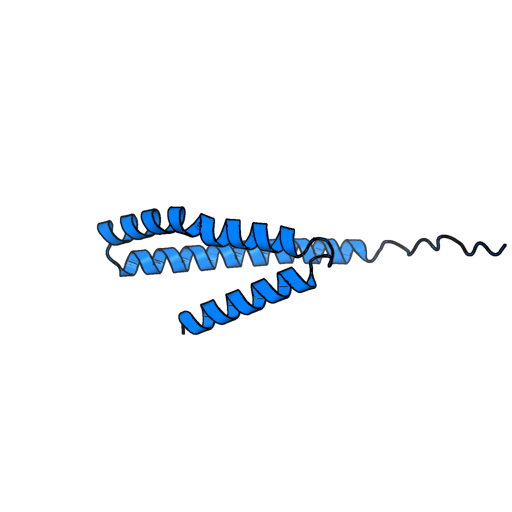ATOM 628 N N . LEU A 1 87 ? 10.676 -20.665 -17.113 1.00 57.97 87 LEU A N 1
ATOM 629 C CA . LEU A 1 87 ? 11.219 -22.002 -17.404 1.00 57.97 87 LEU A CA 1
ATOM 630 C C . LEU A 1 87 ? 10.713 -22.565 -18.743 1.00 57.97 87 LEU A C 1
ATOM 632 O O . LEU A 1 87 ? 11.410 -23.333 -19.392 1.00 57.97 87 LEU A O 1
ATOM 636 N N . ASN A 1 88 ? 9.528 -22.147 -19.196 1.00 55.72 88 ASN A N 1
ATOM 637 C CA . ASN A 1 88 ? 9.004 -22.512 -20.515 1.00 55.72 88 ASN A CA 1
ATOM 638 C C . ASN A 1 88 ? 9.564 -21.638 -21.662 1.00 55.72 88 ASN A C 1
ATOM 640 O O . ASN A 1 88 ? 9.458 -21.989 -22.835 1.00 55.72 88 ASN A O 1
ATOM 644 N N . ARG A 1 89 ? 10.162 -20.475 -21.358 1.00 57.34 89 ARG A N 1
ATOM 645 C CA . ARG A 1 89 ? 10.715 -19.549 -22.366 1.00 57.34 89 ARG A CA 1
ATOM 646 C C . ARG A 1 89 ? 12.177 -19.831 -22.724 1.00 57.34 89 ARG A C 1
ATOM 648 O O . ARG A 1 89 ? 12.616 -19.381 -23.780 1.00 57.34 89 ARG A O 1
ATOM 655 N N . SER A 1 90 ? 12.903 -20.594 -21.906 1.00 56.41 90 SER A N 1
ATOM 656 C CA . SER A 1 90 ? 14.292 -21.004 -22.168 1.00 56.41 90 SER A CA 1
ATOM 657 C C . SER A 1 90 ? 14.437 -22.020 -23.312 1.00 56.41 90 SER A C 1
ATOM 659 O O . SER A 1 90 ? 15.542 -22.214 -23.806 1.00 56.41 90 SER A O 1
ATOM 661 N N . HIS A 1 91 ? 13.337 -22.609 -23.799 1.00 52.88 91 HIS A N 1
ATOM 662 C CA . HIS A 1 91 ? 13.322 -23.497 -24.971 1.00 52.88 91 HIS A CA 1
ATOM 663 C C . HIS A 1 91 ? 13.004 -22.798 -26.300 1.00 52.88 91 HIS A C 1
ATOM 665 O O . HIS A 1 91 ? 12.662 -23.461 -27.277 1.00 52.88 91 HIS A O 1
ATOM 671 N N . ARG A 1 92 ? 13.128 -21.468 -26.392 1.00 58.53 92 ARG A N 1
ATOM 672 C CA . ARG A 1 92 ? 13.168 -20.819 -27.708 1.00 58.53 92 ARG A CA 1
ATOM 673 C C . ARG A 1 92 ? 14.604 -20.883 -28.232 1.00 58.53 92 ARG A C 1
ATOM 675 O O . ARG A 1 92 ? 15.441 -20.147 -27.709 1.00 58.53 92 ARG A O 1
ATOM 682 N N . PRO A 1 93 ? 14.921 -21.753 -29.216 1.00 55.84 93 PRO A N 1
ATOM 683 C CA . PRO A 1 93 ? 16.230 -21.726 -29.843 1.00 55.84 93 PRO A CA 1
ATOM 684 C C . PRO A 1 93 ? 16.446 -20.317 -30.384 1.00 55.84 93 PRO A C 1
ATOM 686 O O . PRO A 1 93 ? 15.553 -19.740 -31.008 1.00 55.84 93 PRO A O 1
ATOM 689 N N . ILE A 1 94 ? 17.616 -19.757 -30.088 1.00 64.62 94 ILE A N 1
ATOM 690 C CA . ILE A 1 94 ? 18.099 -18.519 -30.685 1.00 64.62 94 ILE A CA 1
ATOM 691 C C . ILE A 1 94 ? 18.082 -18.764 -32.192 1.00 64.62 94 ILE A C 1
ATOM 693 O O . ILE A 1 94 ? 18.971 -19.424 -32.732 1.00 64.62 94 ILE A O 1
ATOM 697 N N . ALA A 1 95 ? 17.027 -18.299 -32.863 1.00 63.06 95 ALA A N 1
ATOM 698 C CA . ALA A 1 95 ? 17.017 -18.192 -34.302 1.00 63.06 95 ALA A CA 1
ATOM 699 C C . ALA A 1 95 ? 18.155 -17.229 -34.622 1.00 63.06 95 ALA A C 1
ATOM 701 O O . ALA A 1 95 ? 18.068 -16.028 -34.369 1.00 63.06 95 ALA 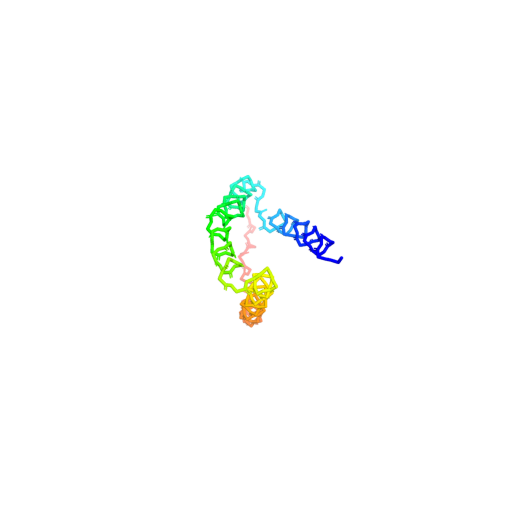A O 1
ATOM 702 N N . ARG A 1 96 ? 19.268 -17.806 -35.078 1.00 60.19 96 ARG A N 1
ATOM 703 C CA . ARG A 1 96 ? 20.346 -17.102 -35.750 1.00 60.19 96 ARG A CA 1
ATOM 704 C C . ARG A 1 96 ? 19.726 -16.458 -36.985 1.00 60.19 96 ARG A C 1
ATOM 706 O O . ARG A 1 96 ? 19.723 -17.048 -38.059 1.00 60.19 96 ARG A O 1
ATOM 713 N N . THR A 1 97 ? 19.142 -15.279 -36.814 1.00 63.88 97 THR A N 1
ATOM 714 C CA . THR A 1 97 ? 18.973 -14.330 -37.907 1.00 63.88 97 THR A CA 1
ATOM 715 C C . THR A 1 97 ? 20.380 -14.128 -38.467 1.00 63.88 97 THR A C 1
ATOM 717 O O . THR A 1 97 ? 21.282 -13.778 -37.703 1.00 63.88 97 THR A O 1
ATOM 720 N N . GLY A 1 98 ? 20.583 -14.520 -39.732 1.00 57.50 98 GLY A N 1
ATOM 721 C CA . GLY A 1 98 ? 21.887 -14.609 -40.401 1.00 57.50 98 GLY A CA 1
ATOM 722 C C . GLY A 1 98 ? 22.772 -13.392 -40.115 1.00 57.50 98 GLY A C 1
ATOM 723 O O . GLY A 1 98 ? 22.288 -12.274 -40.011 1.00 57.50 98 GLY A O 1
ATOM 724 N N . LEU A 1 99 ? 24.083 -13.526 -39.914 1.00 66.06 99 LEU A N 1
ATOM 725 C CA . LEU A 1 99 ? 25.018 -13.959 -40.957 1.00 66.06 99 LEU A CA 1
ATOM 726 C C . LEU A 1 99 ? 24.482 -13.664 -42.363 1.00 66.06 99 LEU A C 1
ATOM 728 O O . LEU A 1 99 ? 24.244 -14.575 -43.148 1.00 66.06 99 LEU A O 1
ATOM 732 N N . GLN A 1 100 ? 24.286 -12.380 -42.647 1.00 58.41 100 GLN A N 1
ATOM 733 C CA . GLN A 1 100 ? 24.382 -11.857 -44.001 1.00 58.41 100 GLN A CA 1
ATOM 734 C C . GLN A 1 100 ? 25.702 -11.083 -44.099 1.00 58.41 100 GLN A C 1
ATOM 736 O O . GLN A 1 100 ? 25.821 -10.015 -43.496 1.00 58.41 100 GLN A O 1
ATOM 741 N N . PRO A 1 101 ? 26.733 -11.660 -44.741 1.00 62.56 101 PRO A N 1
ATOM 742 C CA . PRO A 1 101 ? 27.860 -10.909 -45.252 1.00 62.56 101 PRO A CA 1
ATOM 743 C C . PRO A 1 101 ? 27.527 -10.435 -46.669 1.00 62.56 101 PRO A C 1
ATOM 745 O O . PRO A 1 101 ? 27.386 -11.260 -47.568 1.00 62.56 101 PRO A O 1
ATOM 748 N N . GLU A 1 102 ? 27.434 -9.124 -46.855 1.00 55.19 102 GLU A N 1
ATOM 749 C CA . GLU A 1 102 ? 27.673 -8.438 -48.131 1.00 55.19 102 GLU A CA 1
ATOM 750 C C . GLU A 1 102 ? 27.991 -6.962 -47.882 1.00 55.19 102 GLU A C 1
ATOM 752 O O . GLU A 1 102 ? 27.108 -6.223 -47.392 1.00 55.19 102 GLU A O 1
#